Protein AF-A0A917AVE2-F1 (afdb_monomer_lite)

Secondary structure (DSSP, 8-state):
-HHHHHHHHHHHHHHHHHHHHHHHHHHHHHTSGGG-HHHHHHHHHHHHHHHTT--HHHHHHHHHHTTPPPHHHHHHHHHHHHHHHHHHHHHHHHHHHHHHHHHHHHHHHHHHHHHHHHHHH--

Organism: NCBI:txid1882340

Structure (mmCIF, N/CA/C/O backbone):
data_AF-A0A917AVE2-F1
#
_entry.id   AF-A0A917AVE2-F1
#
loop_
_atom_site.group_PDB
_atom_site.id
_atom_site.type_symbol
_atom_site.label_atom_id
_atom_site.label_alt_id
_atom_site.label_comp_id
_atom_site.label_asym_id
_atom_site.label_entity_id
_atom_site.label_seq_id
_atom_site.pdbx_PDB_ins_code
_atom_site.Cartn_x
_atom_site.Cartn_y
_atom_site.Cartn_z
_atom_site.occupancy
_atom_site.B_iso_or_equiv
_atom_site.auth_seq_id
_atom_site.auth_comp_id
_atom_site.auth_asym_id
_atom_site.auth_atom_id
_atom_site.pdbx_PDB_model_num
ATOM 1 N N . MET A 1 1 ? 19.309 -3.762 -35.428 1.00 60.41 1 MET A N 1
ATOM 2 C CA . MET A 1 1 ? 18.307 -2.823 -34.878 1.00 60.41 1 MET A CA 1
ATOM 3 C C . MET A 1 1 ? 17.114 -3.533 -34.236 1.00 60.41 1 MET A C 1
ATOM 5 O O . MET A 1 1 ? 16.800 -3.189 -33.106 1.00 60.41 1 MET A O 1
ATOM 9 N N . GLU A 1 2 ? 16.520 -4.572 -34.843 1.00 75.50 2 GLU A N 1
ATOM 10 C CA . GLU A 1 2 ? 15.311 -5.233 -34.291 1.00 75.50 2 GLU A CA 1
ATOM 11 C C . GLU A 1 2 ? 15.420 -5.747 -32.840 1.00 75.50 2 GLU A C 1
ATOM 13 O O . GLU A 1 2 ? 14.455 -5.687 -32.081 1.00 75.50 2 GLU A O 1
ATOM 18 N N . LEU A 1 3 ? 16.589 -6.245 -32.415 1.00 78.88 3 LEU A N 1
ATOM 19 C CA . LEU A 1 3 ? 16.766 -6.767 -31.053 1.00 78.88 3 LEU A CA 1
ATOM 20 C C . LEU A 1 3 ? 16.677 -5.660 -29.984 1.00 78.88 3 LEU A C 1
ATOM 22 O O . LEU A 1 3 ? 16.080 -5.866 -28.930 1.00 78.88 3 LEU A O 1
ATOM 26 N N . GLN A 1 4 ? 17.257 -4.485 -30.249 1.00 76.06 4 GLN A N 1
ATOM 27 C CA . GLN A 1 4 ? 17.245 -3.356 -29.310 1.00 76.06 4 GLN A CA 1
ATOM 28 C C . GLN A 1 4 ? 15.845 -2.763 -29.169 1.00 76.06 4 GLN A C 1
ATOM 30 O O . GLN A 1 4 ? 15.414 -2.459 -28.058 1.00 76.06 4 GLN A O 1
ATOM 35 N N . GLU A 1 5 ? 15.116 -2.667 -30.276 1.00 81.25 5 GLU A N 1
ATOM 36 C CA . GLU A 1 5 ? 13.738 -2.188 -30.288 1.00 81.25 5 GLU A CA 1
ATOM 37 C C . GLU A 1 5 ? 12.806 -3.133 -29.513 1.00 81.25 5 GLU A C 1
ATOM 39 O O . GLU A 1 5 ? 12.059 -2.690 -28.638 1.00 81.25 5 GLU A O 1
ATOM 44 N N . ARG A 1 6 ? 12.935 -4.453 -29.722 1.00 85.38 6 ARG A N 1
ATOM 45 C CA . ARG A 1 6 ? 12.196 -5.469 -28.950 1.00 85.38 6 ARG A CA 1
ATOM 46 C C . ARG A 1 6 ? 12.490 -5.398 -27.450 1.00 85.38 6 ARG A C 1
ATOM 48 O O . ARG A 1 6 ? 11.574 -5.522 -26.638 1.00 85.38 6 ARG A O 1
ATOM 55 N N . LEU A 1 7 ? 13.750 -5.180 -27.065 1.00 83.31 7 LEU A N 1
ATOM 56 C CA . LEU A 1 7 ? 14.134 -5.009 -25.659 1.00 83.31 7 LEU A CA 1
ATOM 57 C C . LEU A 1 7 ? 13.533 -3.735 -25.056 1.00 83.31 7 LEU A C 1
ATOM 59 O O . LEU A 1 7 ? 13.028 -3.774 -23.932 1.00 83.31 7 LEU A O 1
ATOM 63 N N . HIS A 1 8 ? 13.541 -2.628 -25.799 1.00 78.50 8 HIS A N 1
ATOM 64 C CA . HIS A 1 8 ? 12.954 -1.367 -25.355 1.00 78.50 8 HIS A CA 1
ATOM 65 C C . HIS A 1 8 ? 11.438 -1.498 -25.148 1.00 78.50 8 HIS A C 1
ATOM 67 O O . HIS A 1 8 ? 10.930 -1.163 -24.076 1.00 78.50 8 HIS A O 1
ATOM 73 N N . GLN A 1 9 ? 10.729 -2.084 -26.116 1.00 85.44 9 GLN A N 1
ATOM 74 C CA . GLN A 1 9 ? 9.292 -2.356 -26.018 1.00 85.44 9 GLN A CA 1
ATOM 75 C C . GLN A 1 9 ? 8.963 -3.289 -24.839 1.00 85.44 9 GLN A C 1
ATOM 77 O O . GLN A 1 9 ? 8.035 -3.024 -24.072 1.00 85.44 9 GLN A O 1
ATOM 82 N N . ALA A 1 10 ? 9.748 -4.351 -24.627 1.00 87.38 10 ALA A N 1
ATOM 83 C CA . ALA A 1 10 ? 9.548 -5.273 -23.508 1.00 87.38 10 ALA A CA 1
ATOM 84 C C . ALA A 1 10 ? 9.765 -4.601 -22.138 1.00 87.38 10 ALA A C 1
ATOM 86 O O . ALA A 1 10 ? 9.005 -4.847 -21.192 1.00 87.38 10 ALA A O 1
ATOM 87 N N . LEU A 1 11 ? 10.777 -3.734 -22.019 1.00 84.31 11 LEU A N 1
ATOM 88 C CA . LEU A 1 11 ? 11.040 -2.959 -20.804 1.00 84.31 11 LEU A CA 1
ATOM 89 C C . LEU A 1 11 ? 9.912 -1.964 -20.522 1.00 84.31 11 LEU A C 1
ATOM 91 O O . LEU A 1 11 ? 9.415 -1.931 -19.394 1.00 84.31 11 LEU A O 1
ATOM 95 N N . GLN A 1 12 ? 9.459 -1.226 -21.538 1.00 84.81 12 GLN A N 1
ATOM 96 C CA . GLN A 1 12 ? 8.326 -0.307 -21.423 1.00 84.81 12 GLN A CA 1
ATOM 97 C C . GLN A 1 12 ? 7.041 -1.035 -21.004 1.00 84.81 12 GLN A C 1
ATOM 99 O O . GLN A 1 12 ? 6.377 -0.622 -20.052 1.00 84.81 12 GLN A O 1
ATOM 104 N N . ALA A 1 13 ? 6.719 -2.170 -21.632 1.00 89.81 13 ALA A N 1
ATOM 105 C CA . ALA A 1 13 ? 5.548 -2.970 -21.273 1.00 89.81 13 ALA A CA 1
ATOM 106 C C . ALA A 1 13 ? 5.606 -3.453 -19.815 1.00 89.81 13 ALA A C 1
ATOM 108 O O . ALA A 1 13 ? 4.611 -3.415 -19.084 1.00 89.81 13 ALA A O 1
ATOM 109 N N . ARG A 1 14 ? 6.785 -3.883 -19.354 1.00 90.06 14 ARG A N 1
ATOM 110 C CA . ARG A 1 14 ? 6.995 -4.305 -17.964 1.00 90.06 14 ARG A CA 1
ATOM 111 C C . ARG A 1 14 ? 6.859 -3.140 -16.982 1.00 90.06 14 ARG A C 1
ATOM 113 O O . ARG A 1 14 ? 6.301 -3.332 -15.901 1.00 90.06 14 ARG A O 1
ATOM 120 N N . LEU A 1 15 ? 7.331 -1.957 -17.353 1.00 88.56 15 LEU A N 1
AT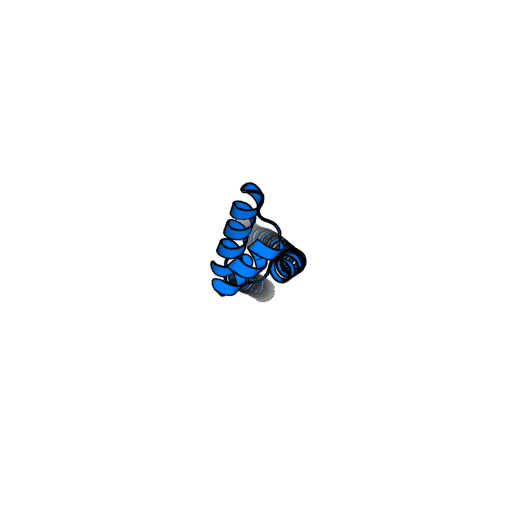OM 121 C CA . LEU A 1 15 ? 7.222 -0.747 -16.547 1.00 88.56 15 LEU A CA 1
ATOM 122 C C . LEU A 1 15 ? 5.762 -0.295 -16.415 1.00 88.56 15 LEU A C 1
ATOM 124 O O . LEU A 1 15 ? 5.292 -0.056 -15.302 1.00 88.56 15 LEU A O 1
ATOM 128 N N . ASN A 1 16 ? 5.011 -0.301 -17.516 1.00 91.19 16 ASN A N 1
ATOM 129 C CA . ASN A 1 16 ? 3.581 0.005 -17.518 1.00 91.19 16 ASN A CA 1
ATOM 130 C C . ASN A 1 16 ? 2.795 -0.954 -16.615 1.00 91.19 16 ASN A C 1
ATOM 132 O O . ASN A 1 16 ? 2.018 -0.501 -15.781 1.00 91.19 16 ASN A O 1
ATOM 136 N N . ARG A 1 17 ? 3.080 -2.265 -16.661 1.00 92.69 17 ARG A N 1
ATOM 137 C CA . ARG A 1 17 ? 2.470 -3.241 -15.734 1.00 92.69 17 ARG A CA 1
ATOM 138 C C . ARG A 1 17 ? 2.750 -2.921 -14.263 1.00 92.69 17 ARG A C 1
ATOM 140 O O . ARG A 1 17 ? 1.875 -3.101 -13.417 1.00 92.69 17 ARG A O 1
ATOM 147 N N . LEU A 1 18 ? 3.959 -2.458 -13.935 1.00 90.06 18 LEU A N 1
ATOM 148 C CA . LEU A 1 18 ? 4.290 -2.046 -12.568 1.00 90.06 18 LEU A CA 1
ATOM 149 C C . LEU A 1 18 ? 3.530 -0.781 -12.156 1.00 90.06 18 LEU A C 1
ATOM 151 O O . LEU A 1 18 ? 3.060 -0.727 -11.021 1.00 90.06 18 LEU A O 1
ATOM 155 N N . ARG A 1 19 ? 3.369 0.195 -13.059 1.00 91.50 19 ARG A N 1
ATOM 156 C CA . ARG A 1 19 ? 2.577 1.413 -12.815 1.00 91.50 19 ARG A CA 1
ATOM 157 C C . ARG A 1 19 ? 1.100 1.088 -12.591 1.00 91.50 19 ARG A C 1
ATOM 159 O O . ARG A 1 19 ? 0.554 1.502 -11.575 1.00 91.50 19 ARG A O 1
ATOM 166 N N . THR A 1 20 ? 0.493 0.254 -13.435 1.00 93.50 20 THR A N 1
ATOM 167 C CA . THR A 1 20 ? -0.886 -0.225 -13.234 1.00 93.50 20 THR A CA 1
ATOM 168 C C . THR A 1 20 ? -1.035 -0.962 -11.902 1.00 93.50 20 THR A C 1
ATOM 170 O O . THR A 1 20 ? -1.978 -0.725 -11.154 1.00 93.50 20 THR A O 1
ATOM 173 N N . SER A 1 21 ? -0.073 -1.823 -11.543 1.00 90.38 21 SER A N 1
ATOM 174 C CA . SER A 1 21 ? -0.109 -2.500 -10.242 1.00 90.38 21 SER A CA 1
ATOM 175 C C . SER A 1 21 ? 0.072 -1.541 -9.065 1.00 90.38 21 SER A C 1
ATOM 177 O O . SER A 1 21 ? -0.424 -1.849 -7.982 1.00 90.38 21 SER A O 1
ATOM 179 N N . LEU A 1 22 ? 0.817 -0.444 -9.229 1.00 91.12 22 LEU A N 1
ATOM 180 C CA . LEU A 1 22 ? 0.953 0.582 -8.200 1.00 91.12 22 LEU A CA 1
ATOM 181 C C . LEU A 1 22 ? -0.372 1.318 -8.012 1.00 91.12 22 LEU A C 1
ATOM 183 O O . LEU A 1 22 ? -0.807 1.467 -6.875 1.00 91.12 22 LEU A O 1
ATOM 187 N N . GLN A 1 23 ? -1.017 1.705 -9.113 1.00 91.19 23 GLN A N 1
ATOM 188 C CA . GLN A 1 23 ? -2.313 2.374 -9.105 1.00 91.19 23 GLN A CA 1
ATOM 189 C C . GLN A 1 23 ? -3.378 1.512 -8.418 1.00 91.19 23 GLN A C 1
ATOM 191 O O . GLN A 1 23 ? -3.992 1.965 -7.465 1.00 91.19 23 GLN A O 1
ATOM 196 N N . ALA A 1 24 ? -3.497 0.233 -8.783 1.00 89.38 24 ALA A N 1
ATOM 197 C CA . ALA A 1 24 ? -4.451 -0.677 -8.144 1.00 89.38 24 ALA A CA 1
ATOM 198 C C . ALA A 1 24 ? -4.181 -0.890 -6.639 1.00 89.38 24 ALA A C 1
ATOM 200 O O . ALA A 1 24 ? -5.093 -1.175 -5.865 1.00 89.38 24 ALA A O 1
ATOM 201 N N . VAL A 1 25 ? -2.920 -0.804 -6.196 1.00 87.44 25 VAL A N 1
ATOM 202 C CA . VAL A 1 25 ? -2.588 -0.840 -4.761 1.00 87.44 25 VAL A CA 1
ATOM 203 C C . VAL A 1 25 ? -2.953 0.480 -4.089 1.00 87.44 25 VAL A C 1
ATOM 205 O O . VAL A 1 25 ? -3.414 0.446 -2.954 1.00 87.44 25 VAL A O 1
ATOM 208 N N . GLN A 1 26 ? -2.769 1.613 -4.767 1.00 84.25 26 GLN A N 1
ATOM 209 C CA . GLN A 1 26 ? -3.148 2.923 -4.248 1.00 84.25 26 GLN A CA 1
ATOM 210 C C . GLN A 1 26 ? -4.670 3.048 -4.128 1.00 84.25 26 GLN A C 1
ATOM 212 O O . GLN A 1 26 ? -5.141 3.381 -3.054 1.00 84.25 26 GLN A O 1
ATOM 217 N N . GLU A 1 27 ? -5.438 2.614 -5.127 1.00 86.25 27 GLU A N 1
ATOM 218 C CA . GLU A 1 27 ? -6.905 2.552 -5.057 1.00 86.25 27 GLU A CA 1
ATOM 219 C C . GLU A 1 27 ? -7.386 1.683 -3.883 1.00 86.25 27 GLU A C 1
ATOM 221 O O . GLU A 1 27 ? -8.301 2.061 -3.160 1.00 86.25 27 GLU A O 1
ATOM 226 N N . LYS A 1 28 ? -6.727 0.545 -3.621 1.00 84.19 28 LYS A N 1
ATOM 227 C CA . LYS A 1 28 ? -7.027 -0.302 -2.451 1.00 84.19 28 LYS A CA 1
ATOM 228 C C . LYS A 1 28 ? -6.666 0.339 -1.116 1.00 84.19 28 LYS A C 1
ATOM 230 O O . LYS A 1 28 ? -7.263 -0.029 -0.111 1.00 84.19 28 LYS A O 1
ATOM 235 N N . ILE A 1 29 ? -5.665 1.216 -1.092 1.00 81.62 29 ILE A N 1
ATOM 236 C CA . ILE A 1 29 ? -5.309 2.018 0.082 1.00 81.62 29 ILE A CA 1
ATOM 237 C C . ILE A 1 29 ? -6.370 3.108 0.275 1.00 81.62 29 ILE A C 1
ATOM 239 O O . ILE A 1 29 ? -6.889 3.253 1.375 1.00 81.62 29 ILE A O 1
ATOM 243 N N . ASP A 1 30 ? -6.749 3.806 -0.793 1.00 77.94 30 ASP A N 1
ATOM 244 C CA . ASP A 1 30 ? -7.707 4.914 -0.751 1.00 77.94 30 ASP A CA 1
ATOM 245 C C . ASP A 1 30 ? -9.113 4.434 -0.355 1.00 77.94 30 ASP A C 1
ATOM 247 O O . ASP A 1 30 ? -9.787 5.077 0.444 1.00 77.94 30 ASP A O 1
ATOM 251 N N . GLN A 1 31 ? -9.525 3.259 -0.844 1.00 76.94 31 GLN A N 1
ATOM 252 C CA . GLN A 1 31 ? -10.797 2.602 -0.510 1.00 76.94 31 GLN A CA 1
ATOM 253 C C . GLN A 1 31 ? -10.753 1.804 0.803 1.00 76.94 31 GLN A C 1
ATOM 255 O O . GLN A 1 31 ? -11.743 1.177 1.189 1.00 76.94 31 GLN A O 1
ATOM 260 N N . HIS A 1 32 ? -9.607 1.736 1.483 1.00 69.44 32 HIS A N 1
ATOM 261 C CA . HIS A 1 32 ? -9.505 0.935 2.693 1.00 69.44 32 HIS A CA 1
ATOM 262 C C . HIS A 1 32 ? -10.307 1.582 3.826 1.00 69.44 32 HIS A C 1
ATOM 264 O O . HIS A 1 32 ? -10.119 2.750 4.143 1.00 69.44 32 HIS A O 1
ATOM 270 N N . LEU A 1 33 ? -11.121 0.790 4.525 1.00 59.31 33 LEU A N 1
ATOM 271 C CA . LEU A 1 33 ? -11.974 1.235 5.639 1.00 59.31 33 LEU A CA 1
ATOM 272 C C . LEU A 1 33 ? -11.249 1.923 6.814 1.00 59.31 33 LEU A C 1
ATOM 274 O O . LEU A 1 33 ? -11.919 2.447 7.689 1.00 59.31 33 LEU A O 1
ATOM 278 N N . PHE A 1 34 ? -9.916 1.940 6.869 1.00 59.56 34 PHE A N 1
ATOM 279 C CA . PHE A 1 34 ? -9.198 2.784 7.841 1.00 59.56 34 PHE A CA 1
ATOM 280 C C . PHE A 1 34 ? -9.292 4.285 7.500 1.00 59.56 34 PHE A C 1
ATOM 282 O O . PHE A 1 34 ? -9.092 5.114 8.374 1.00 59.56 34 PHE A O 1
ATOM 289 N N . ASN A 1 35 ? -9.631 4.619 6.251 1.00 56.38 35 ASN A N 1
ATOM 290 C CA . ASN A 1 35 ? -10.055 5.951 5.812 1.00 56.38 35 ASN A CA 1
ATOM 291 C C . ASN A 1 35 ? -11.584 6.140 5.900 1.00 56.38 35 ASN A C 1
ATOM 293 O O . ASN A 1 35 ? -12.095 7.169 5.470 1.00 56.38 35 ASN A O 1
ATOM 297 N N . SER A 1 36 ? -12.340 5.147 6.387 1.00 66.19 36 SER A N 1
ATOM 298 C CA . SER A 1 36 ? -13.793 5.273 6.518 1.00 66.19 36 SER A CA 1
ATOM 299 C C . SER A 1 36 ? -14.116 6.123 7.735 1.00 66.19 36 SER A C 1
ATOM 301 O O . SER A 1 36 ? -13.838 5.703 8.858 1.00 66.19 36 SER A O 1
ATOM 303 N N . GLU A 1 37 ? -14.805 7.241 7.518 1.00 65.44 37 GLU A N 1
ATOM 304 C CA . GLU A 1 37 ? -15.253 8.160 8.572 1.00 65.44 37 GLU A CA 1
ATOM 305 C C . GLU A 1 37 ? -15.950 7.429 9.728 1.00 65.44 37 GLU A C 1
ATOM 307 O O . GLU A 1 37 ? -15.681 7.717 10.883 1.00 65.44 37 GLU A O 1
ATOM 312 N N . GLN A 1 38 ? -16.756 6.397 9.449 1.00 68.56 38 GLN A N 1
ATOM 313 C CA . GLN A 1 38 ? -17.423 5.606 10.495 1.00 68.56 38 GLN A CA 1
ATOM 314 C C . GLN A 1 38 ? -16.468 4.910 11.478 1.00 68.56 38 GLN A C 1
ATOM 316 O O . GLN A 1 38 ? -16.798 4.778 12.654 1.00 68.56 38 GLN A O 1
ATOM 321 N N . VAL A 1 39 ? -15.308 4.433 11.015 1.00 67.62 39 VAL A N 1
ATOM 322 C CA . VAL A 1 39 ? -14.331 3.748 11.878 1.00 67.62 39 VAL A CA 1
ATOM 323 C C . VAL A 1 39 ? -13.568 4.776 12.703 1.00 67.62 39 VAL A C 1
ATOM 325 O O . VAL A 1 39 ? -13.409 4.579 13.904 1.00 67.62 39 VAL A O 1
ATOM 328 N N . THR A 1 40 ? -13.180 5.894 12.085 1.00 70.00 40 THR A N 1
ATOM 329 C CA . THR A 1 40 ? -12.532 7.022 12.765 1.00 70.00 40 THR A CA 1
ATOM 330 C C . THR A 1 40 ? -13.450 7.634 13.822 1.00 70.00 40 THR A C 1
ATOM 332 O O . THR A 1 40 ? -13.064 7.711 14.980 1.00 70.00 40 THR A O 1
ATOM 335 N N . CYS A 1 41 ? -14.706 7.939 13.482 1.00 74.88 41 CYS A N 1
ATOM 336 C CA . CYS A 1 41 ? -15.692 8.469 14.426 1.00 74.88 41 CYS A CA 1
ATOM 337 C C . CYS A 1 41 ? -15.956 7.521 15.600 1.00 74.88 41 CYS A C 1
ATOM 339 O O . CYS A 1 41 ? -16.129 7.978 16.726 1.00 74.88 41 CYS A O 1
ATOM 341 N N . ALA A 1 42 ? -15.992 6.209 15.360 1.00 74.38 42 ALA A N 1
ATOM 342 C CA . ALA A 1 42 ? -16.189 5.231 16.423 1.00 74.38 42 ALA A CA 1
ATOM 343 C C . ALA A 1 42 ? -14.955 5.099 17.336 1.00 74.38 42 ALA A C 1
ATOM 345 O O . ALA A 1 42 ? -15.118 4.959 18.547 1.00 74.38 42 ALA A O 1
ATOM 346 N N . GLN A 1 43 ? -13.739 5.187 16.781 1.00 74.50 43 GLN A N 1
ATOM 347 C CA . GLN A 1 43 ? -12.494 5.220 17.559 1.00 74.50 43 GLN A CA 1
ATOM 348 C C . GLN A 1 43 ? -12.370 6.495 18.392 1.00 74.50 43 GLN A C 1
ATOM 350 O O . GLN A 1 43 ? -12.135 6.400 19.594 1.00 74.50 43 GLN A O 1
ATOM 355 N N . ASP A 1 44 ? -12.584 7.661 17.784 1.00 80.81 44 ASP A N 1
ATOM 356 C CA . ASP A 1 44 ? -12.505 8.954 18.469 1.00 80.81 44 ASP A CA 1
ATOM 357 C C . ASP A 1 44 ? -13.551 9.040 19.589 1.00 80.81 44 ASP A C 1
ATOM 359 O O . ASP A 1 44 ? -13.260 9.509 20.690 1.00 80.81 44 ASP A O 1
ATOM 363 N N . TYR A 1 45 ? -14.760 8.522 19.340 1.00 81.19 45 TYR A N 1
ATOM 364 C CA . TYR A 1 45 ? -15.813 8.469 20.349 1.00 81.19 45 TYR A CA 1
ATOM 365 C C . TYR A 1 45 ? -15.459 7.557 21.524 1.00 81.19 45 TYR A C 1
ATOM 367 O O . TYR A 1 45 ? -15.570 7.970 22.678 1.00 81.19 45 TYR A O 1
ATOM 375 N N . ALA A 1 46 ? -15.017 6.331 21.236 1.00 77.62 46 ALA A N 1
ATOM 376 C CA . ALA A 1 46 ? -14.600 5.386 22.263 1.00 77.62 46 ALA A CA 1
ATOM 377 C C . ALA A 1 46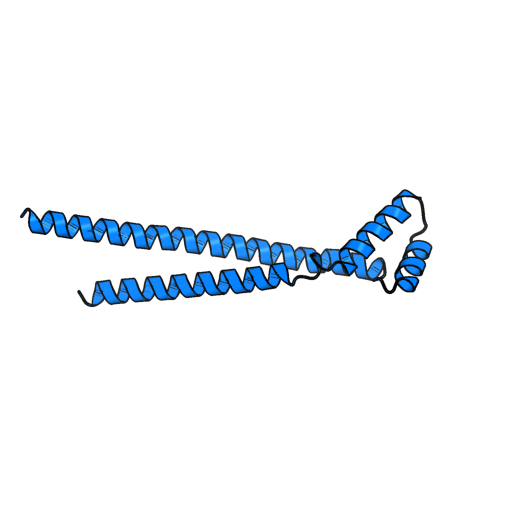 ? -13.455 5.954 23.114 1.00 77.62 46 ALA A C 1
ATOM 379 O O . ALA A 1 46 ? -13.519 5.894 24.338 1.00 77.62 46 ALA A O 1
ATOM 380 N N . GLN A 1 47 ? -12.458 6.567 22.473 1.00 80.56 47 GLN A N 1
ATOM 381 C CA . GLN A 1 47 ? -11.303 7.154 23.147 1.00 80.56 47 GLN A CA 1
ATOM 382 C C . GLN A 1 47 ? -11.684 8.368 24.011 1.00 80.56 47 GLN A C 1
ATOM 384 O O . GLN A 1 47 ? -11.155 8.525 25.111 1.00 80.56 47 GLN A O 1
ATOM 389 N N . GLY A 1 48 ? -12.629 9.199 23.557 1.00 81.94 48 GLY A N 1
ATOM 390 C CA . GLY A 1 48 ? -13.166 10.307 24.351 1.00 81.94 48 GLY A CA 1
ATOM 391 C C . GLY A 1 48 ? -13.904 9.829 25.604 1.00 81.94 48 GLY A C 1
ATOM 392 O O . GLY A 1 48 ? -13.648 10.318 26.700 1.00 81.94 48 GLY A O 1
ATOM 393 N N . ARG A 1 49 ? -14.763 8.813 25.469 1.00 83.88 49 ARG A N 1
ATOM 394 C CA . ARG A 1 49 ? -15.522 8.256 26.602 1.00 83.88 49 ARG A CA 1
ATOM 395 C C . ARG A 1 49 ? -14.640 7.473 27.575 1.00 83.88 49 ARG A C 1
ATOM 397 O O . ARG A 1 49 ? -14.860 7.540 28.781 1.00 83.88 49 ARG A O 1
ATOM 404 N N . GLU A 1 50 ? -13.617 6.781 27.080 1.00 82.06 50 GLU A N 1
ATOM 405 C CA . GLU A 1 50 ? -12.616 6.115 27.920 1.00 82.06 50 GLU A CA 1
ATOM 406 C C . GLU A 1 50 ? -11.812 7.133 28.747 1.00 82.06 50 GLU A C 1
ATOM 408 O O . GLU A 1 50 ? -11.606 6.926 29.943 1.00 82.06 50 GLU A O 1
ATOM 413 N N . ALA A 1 51 ? -11.438 8.277 28.160 1.00 83.06 51 ALA A N 1
ATOM 414 C CA . ALA A 1 51 ? -10.772 9.368 28.880 1.00 83.06 51 ALA A CA 1
ATOM 415 C C . ALA A 1 51 ? -11.661 10.010 29.966 1.00 83.06 51 ALA A C 1
ATOM 417 O O . ALA A 1 51 ? -11.150 10.502 30.971 1.00 83.06 51 ALA A O 1
ATOM 418 N N . GLU A 1 52 ? -12.984 9.966 29.793 1.00 86.38 52 GLU A N 1
ATOM 419 C CA . GLU A 1 52 ? -13.983 10.381 30.788 1.00 86.38 52 GLU A CA 1
ATOM 420 C C . GLU A 1 52 ? -14.252 9.309 31.864 1.00 86.38 52 GLU A C 1
ATOM 422 O O . GLU A 1 52 ? -15.047 9.531 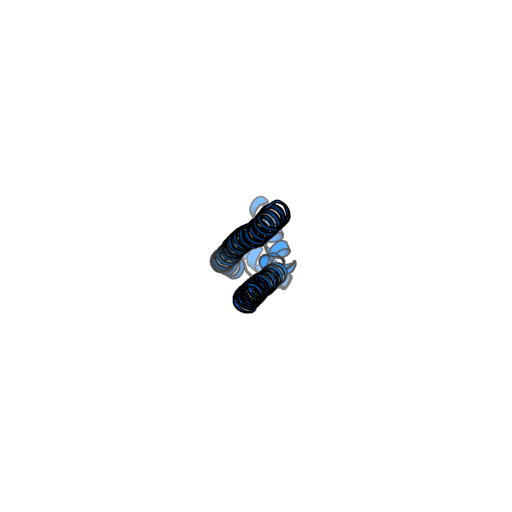32.778 1.00 86.38 52 GLU A O 1
ATOM 427 N N . GLY A 1 53 ? -13.595 8.147 31.783 1.00 83.31 53 GLY A N 1
ATOM 428 C CA . GLY A 1 53 ? -13.756 7.043 32.729 1.00 83.31 53 GLY A CA 1
ATOM 429 C C . GLY A 1 53 ? -15.023 6.211 32.512 1.00 83.31 53 GLY A C 1
ATOM 430 O O . GLY A 1 53 ? -15.454 5.509 33.428 1.00 83.31 53 GLY A O 1
ATOM 431 N N . ALA A 1 54 ? -15.642 6.283 31.329 1.00 83.88 54 ALA A N 1
ATOM 432 C CA . ALA A 1 54 ? -16.815 5.477 31.018 1.00 83.88 54 ALA A CA 1
ATOM 433 C C . ALA A 1 54 ? -16.465 3.982 30.968 1.00 83.88 54 ALA A C 1
ATOM 435 O O . ALA A 1 54 ? -15.442 3.574 30.416 1.00 83.88 54 ALA A O 1
ATOM 436 N N . ALA A 1 55 ? -17.352 3.151 31.518 1.00 85.38 55 ALA A N 1
ATOM 437 C CA . ALA A 1 55 ? -17.200 1.706 31.453 1.00 85.38 55 ALA A CA 1
ATOM 438 C C . ALA A 1 55 ? -17.341 1.207 29.999 1.00 85.38 55 ALA A C 1
ATOM 440 O O . ALA A 1 55 ? -18.170 1.736 29.249 1.00 85.38 55 ALA A O 1
ATOM 441 N N . PRO A 1 56 ? -16.606 0.153 29.599 1.00 77.38 56 PRO A N 1
ATOM 442 C CA . PRO A 1 56 ? -16.658 -0.390 28.242 1.00 77.38 56 PRO A CA 1
ATOM 443 C C . PRO A 1 56 ? -18.074 -0.760 27.780 1.00 77.38 56 PRO A C 1
ATOM 445 O O . PRO A 1 56 ? -18.413 -0.562 26.619 1.00 77.38 56 PRO A O 1
ATOM 448 N N . GLU A 1 57 ? -18.922 -1.257 28.683 1.00 84.31 57 GLU A N 1
ATOM 449 C CA . GLU A 1 57 ? -20.314 -1.621 28.378 1.00 84.31 57 GLU A CA 1
ATOM 450 C C . GLU A 1 57 ? -21.166 -0.399 28.009 1.00 84.31 57 GLU A C 1
ATOM 452 O O . GLU A 1 57 ? -21.986 -0.465 27.092 1.00 84.31 57 GLU A O 1
ATOM 457 N N . THR A 1 58 ? -20.934 0.727 28.688 1.00 83.06 58 THR A N 1
ATOM 458 C CA . THR A 1 58 ? -21.607 2.004 28.432 1.00 83.06 58 THR A CA 1
ATOM 459 C C . THR A 1 58 ? -21.197 2.567 27.077 1.00 83.06 58 THR A C 1
ATOM 461 O O . THR A 1 58 ? -22.048 2.978 26.292 1.00 83.06 58 THR A O 1
ATOM 464 N N . ILE A 1 59 ? -19.901 2.512 26.759 1.00 82.12 59 ILE A N 1
ATOM 465 C CA . ILE A 1 59 ? -19.373 2.930 25.455 1.00 82.12 59 ILE A CA 1
ATOM 466 C C . ILE A 1 59 ? -19.974 2.068 24.336 1.00 82.12 59 ILE A C 1
ATOM 468 O O . ILE A 1 59 ? -20.365 2.589 23.295 1.00 82.12 59 ILE A O 1
ATOM 472 N N . ASP A 1 60 ? -20.099 0.756 24.549 1.00 81.88 60 ASP A N 1
ATOM 473 C CA . ASP A 1 60 ? -20.638 -0.168 23.547 1.00 81.88 60 ASP A CA 1
ATOM 474 C C . ASP A 1 60 ? -22.134 0.046 23.272 1.00 81.88 60 ASP A C 1
ATOM 476 O O . ASP A 1 60 ? -22.580 -0.060 22.125 1.00 81.88 60 ASP A O 1
ATOM 480 N N . ALA A 1 61 ? -22.910 0.373 24.311 1.00 84.06 61 ALA A N 1
ATOM 481 C CA . ALA A 1 61 ? -24.315 0.751 24.181 1.00 84.06 61 ALA A CA 1
ATOM 482 C C . ALA A 1 61 ? -24.470 2.066 23.400 1.00 84.06 61 ALA A C 1
ATOM 484 O O . ALA A 1 61 ? -25.242 2.132 22.447 1.00 84.06 61 ALA A O 1
ATOM 485 N N . GLU A 1 62 ? -23.670 3.080 23.730 1.00 84.31 62 GLU A N 1
ATOM 486 C CA . GLU A 1 62 ? -23.702 4.380 23.055 1.00 84.31 62 GLU A CA 1
ATOM 487 C C . GLU A 1 62 ? -23.234 4.310 21.594 1.00 84.31 62 GLU A C 1
ATOM 489 O O . GLU A 1 62 ? -23.795 4.978 20.724 1.00 84.31 62 GLU A O 1
ATOM 494 N N . LEU A 1 63 ? -22.225 3.484 21.297 1.00 83.25 63 LEU A N 1
ATOM 495 C CA . LEU A 1 63 ? -21.803 3.203 19.924 1.00 83.25 63 LEU A CA 1
ATOM 496 C C . LEU A 1 63 ? -22.941 2.547 19.135 1.00 83.25 63 LEU A C 1
ATOM 498 O O . LEU A 1 63 ? -23.209 2.942 18.000 1.00 83.25 63 LEU A O 1
ATOM 502 N N . ARG A 1 64 ? -23.651 1.591 19.743 1.00 84.56 64 ARG A N 1
ATOM 503 C CA . ARG A 1 64 ? -24.777 0.896 19.110 1.00 84.56 64 ARG A CA 1
ATOM 504 C C . ARG A 1 64 ? -25.947 1.834 18.817 1.00 84.56 64 ARG A C 1
ATOM 506 O O . ARG A 1 64 ? -26.472 1.785 17.706 1.00 84.56 64 ARG A O 1
ATOM 513 N N . ASP A 1 65 ? -26.292 2.714 19.752 1.00 85.50 65 ASP A N 1
ATOM 514 C CA . ASP A 1 65 ? -27.345 3.725 19.572 1.00 85.50 65 ASP A CA 1
ATOM 515 C C . ASP A 1 65 ? -27.013 4.718 18.450 1.00 85.50 65 ASP A C 1
ATOM 517 O O . ASP A 1 65 ? -27.901 5.218 17.761 1.00 85.50 65 ASP A O 1
ATOM 521 N N . ARG A 1 66 ? -25.721 4.959 18.202 1.00 81.38 66 ARG A N 1
ATOM 522 C CA . ARG A 1 66 ? -25.230 5.807 17.105 1.00 81.38 66 ARG A CA 1
ATOM 523 C C . ARG A 1 66 ? -25.092 5.073 15.769 1.00 81.38 66 ARG A C 1
ATOM 525 O O . ARG A 1 66 ? -24.629 5.666 14.798 1.00 81.38 66 ARG A O 1
ATOM 532 N N . GLY A 1 67 ? -25.452 3.789 15.705 1.00 78.88 67 GLY A N 1
ATOM 533 C CA . GLY A 1 67 ? -25.238 2.952 14.521 1.00 78.88 67 GLY A CA 1
ATOM 534 C C . GLY A 1 67 ? -23.757 2.697 14.212 1.00 78.88 67 GLY A C 1
ATOM 535 O O . GLY A 1 67 ? -23.416 2.333 13.086 1.00 78.88 67 GLY A O 1
ATOM 536 N N . LEU A 1 68 ? -22.874 2.898 15.195 1.00 79.38 68 LEU A N 1
ATOM 537 C CA . LEU A 1 68 ? -21.432 2.715 15.080 1.00 79.38 68 LEU A CA 1
ATOM 538 C C . LEU A 1 68 ? -21.018 1.287 15.497 1.00 79.38 68 LEU A C 1
ATOM 540 O O . LEU A 1 68 ? -21.740 0.601 16.228 1.00 79.38 68 LEU A O 1
ATOM 544 N N . PRO A 1 69 ? -19.861 0.788 15.026 1.00 74.50 69 PRO A N 1
ATOM 545 C CA . PRO A 1 69 ? -19.366 -0.535 15.398 1.00 74.50 69 PRO A CA 1
ATOM 546 C C . PRO A 1 69 ? -19.063 -0.635 16.902 1.00 74.50 69 PRO A C 1
ATOM 548 O O . PRO A 1 69 ? -18.524 0.300 17.483 1.00 74.50 69 PRO A O 1
ATOM 551 N N . SER A 1 70 ? -19.338 -1.795 17.507 1.00 78.44 70 SER A N 1
ATOM 552 C CA . SER A 1 70 ? -18.991 -2.098 18.905 1.00 78.44 70 SER A CA 1
ATOM 553 C C . SER A 1 70 ? -17.478 -2.152 19.144 1.00 78.44 70 SER A C 1
ATOM 555 O O . SER A 1 70 ? -16.723 -2.498 18.237 1.00 78.44 70 SER A O 1
ATOM 557 N N . LEU A 1 71 ? -17.026 -1.928 20.377 1.00 75.56 71 LEU A N 1
ATOM 558 C CA . LEU A 1 71 ? -15.630 -1.996 20.824 1.00 75.56 71 LEU A CA 1
ATOM 559 C C . LEU A 1 71 ? -14.947 -3.320 20.467 1.00 75.56 71 LEU A C 1
ATOM 561 O O . LEU A 1 71 ? -13.820 -3.325 19.979 1.00 75.56 71 LEU A O 1
ATOM 565 N N . GLN A 1 72 ? -15.627 -4.456 20.638 1.00 72.44 72 GLN A N 1
ATOM 566 C CA . GLN A 1 72 ? -15.076 -5.763 20.250 1.00 72.44 72 GLN A CA 1
ATOM 567 C C . GLN A 1 72 ? -14.894 -5.880 18.731 1.00 72.44 72 GLN A C 1
ATOM 569 O O . GLN A 1 72 ? -13.882 -6.406 18.258 1.00 72.44 72 GLN A O 1
ATOM 574 N N . ARG A 1 73 ? -15.846 -5.352 17.945 1.00 68.25 73 ARG A N 1
ATOM 575 C CA . ARG A 1 73 ? -15.706 -5.275 16.485 1.00 68.25 73 ARG A CA 1
ATOM 576 C C . ARG A 1 73 ? -14.617 -4.289 16.081 1.00 68.25 73 ARG A C 1
ATOM 578 O O . ARG A 1 73 ? -13.871 -4.613 15.163 1.00 68.25 73 ARG A O 1
ATOM 585 N N . LEU A 1 74 ? -14.484 -3.152 16.765 1.00 68.69 74 LEU A N 1
ATOM 586 C CA . LEU A 1 74 ? -13.423 -2.167 16.551 1.00 68.69 74 LEU A CA 1
ATOM 587 C C . LEU A 1 74 ? -12.051 -2.774 16.842 1.00 68.69 74 LEU A C 1
ATOM 589 O O . LEU A 1 74 ? -11.164 -2.654 16.005 1.00 68.69 74 LEU A O 1
ATOM 593 N N . GLY A 1 75 ? -11.876 -3.497 17.949 1.00 65.06 75 GLY A N 1
ATOM 594 C CA . GLY A 1 75 ? -10.621 -4.170 18.294 1.00 65.06 75 GLY A CA 1
ATOM 595 C C . GLY A 1 75 ? -10.229 -5.247 17.278 1.00 65.06 75 GLY A C 1
ATOM 596 O O . GLY A 1 75 ? -9.108 -5.245 16.760 1.00 65.06 75 GLY A O 1
ATOM 597 N N . LEU A 1 76 ? -11.173 -6.120 16.907 1.00 69.12 76 LEU A N 1
ATOM 598 C CA . LEU A 1 76 ? -10.947 -7.149 15.888 1.00 69.12 76 LEU A CA 1
ATOM 599 C C . LEU A 1 76 ? -10.644 -6.526 14.516 1.00 69.12 76 LEU A C 1
ATOM 601 O O . LEU A 1 76 ? -9.727 -6.962 13.814 1.00 69.12 76 LEU A O 1
ATOM 605 N N . TRP A 1 77 ? -11.381 -5.487 14.121 1.00 66.88 77 TRP A N 1
ATOM 606 C CA . TRP A 1 77 ? -11.132 -4.763 12.876 1.00 66.88 77 TRP A CA 1
ATOM 607 C C . TRP A 1 77 ? -9.789 -4.057 12.889 1.00 66.88 77 TRP A C 1
ATOM 609 O O . TRP A 1 77 ? -9.075 -4.146 11.897 1.00 66.88 77 TRP A O 1
ATOM 619 N N . THR A 1 78 ? -9.414 -3.422 13.991 1.00 65.94 78 THR A N 1
ATOM 620 C CA . THR A 1 78 ? -8.138 -2.719 14.123 1.00 65.94 78 THR A CA 1
ATOM 621 C C . THR A 1 78 ? -6.979 -3.685 13.904 1.00 65.94 78 THR A C 1
ATOM 623 O O . THR A 1 78 ? -6.173 -3.471 13.001 1.00 65.94 78 THR A O 1
ATOM 626 N N . LEU A 1 79 ? -6.945 -4.812 14.623 1.00 64.06 79 LEU A N 1
ATOM 627 C CA . LEU A 1 79 ? -5.856 -5.789 14.517 1.00 64.06 79 LEU A CA 1
ATOM 628 C C . LEU A 1 79 ? -5.782 -6.446 13.131 1.00 64.06 79 LEU A C 1
ATOM 630 O O . LEU A 1 79 ? -4.724 -6.469 12.502 1.00 64.06 79 LEU A O 1
ATOM 634 N N . THR A 1 80 ? -6.909 -6.942 12.613 1.00 64.88 80 THR A N 1
ATOM 635 C CA . THR A 1 80 ? -6.922 -7.672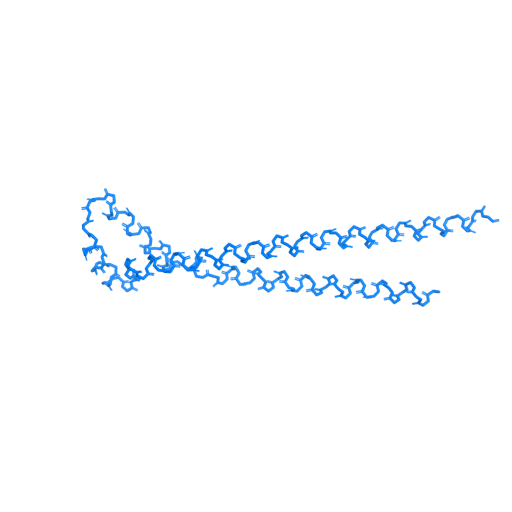 11.332 1.00 64.88 80 THR A CA 1
ATOM 636 C C . THR A 1 80 ? -6.661 -6.738 10.143 1.00 64.88 80 THR A C 1
ATOM 638 O O . THR A 1 80 ? -6.006 -7.118 9.169 1.00 64.88 80 THR A O 1
ATOM 641 N N . ARG A 1 81 ? -7.127 -5.482 10.213 1.00 66.19 81 ARG A N 1
ATOM 642 C CA . ARG A 1 81 ? -6.961 -4.495 9.134 1.00 66.19 81 ARG A CA 1
ATOM 643 C C . ARG A 1 81 ? -5.619 -3.775 9.186 1.00 66.19 81 ARG A C 1
ATOM 645 O O . ARG A 1 81 ? -5.124 -3.413 8.124 1.00 66.19 81 ARG A O 1
ATOM 652 N N . MET A 1 82 ? -4.984 -3.627 10.352 1.00 64.75 82 MET A N 1
ATOM 653 C CA . MET A 1 82 ? -3.611 -3.110 10.453 1.00 64.75 82 MET A CA 1
ATOM 654 C C . MET A 1 82 ? -2.613 -3.999 9.706 1.00 64.75 82 MET A C 1
ATOM 656 O O . MET A 1 82 ? -1.719 -3.486 9.034 1.00 64.75 82 MET A O 1
ATOM 660 N N . VAL A 1 83 ? -2.797 -5.323 9.744 1.00 67.62 83 VAL A N 1
ATOM 661 C CA . VAL A 1 83 ? -1.960 -6.266 8.984 1.00 67.62 83 VAL A CA 1
ATOM 662 C C . VAL A 1 83 ? -2.159 -6.088 7.474 1.00 67.62 83 VAL A C 1
ATOM 664 O O . VAL A 1 83 ? -1.182 -6.014 6.725 1.00 67.62 83 VAL A O 1
ATOM 667 N N . GLY A 1 84 ? -3.410 -5.953 7.017 1.00 72.31 84 GLY A N 1
ATOM 668 C CA . GLY A 1 84 ? -3.733 -5.674 5.612 1.00 72.31 84 GLY A CA 1
ATOM 669 C C . GLY A 1 84 ? -3.190 -4.324 5.132 1.00 72.31 84 GLY A C 1
ATOM 670 O O . GLY A 1 84 ? -2.590 -4.238 4.060 1.00 72.31 84 GLY A O 1
ATOM 671 N N . TRP A 1 85 ? -3.315 -3.291 5.962 1.00 73.75 85 TRP A N 1
ATOM 672 C CA . TRP A 1 85 ? -2.785 -1.950 5.721 1.00 73.75 85 TRP A CA 1
ATOM 673 C C . TRP A 1 85 ? -1.259 -1.947 5.623 1.00 73.75 85 TRP A C 1
ATOM 675 O O . TRP A 1 85 ? -0.686 -1.452 4.649 1.00 73.75 85 TRP A O 1
ATOM 685 N N . TRP A 1 86 ? -0.586 -2.586 6.582 1.00 76.12 86 TRP A N 1
ATOM 686 C CA . TRP A 1 86 ? 0.865 -2.743 6.571 1.00 76.12 86 TRP A CA 1
ATOM 687 C C . TRP A 1 86 ? 1.336 -3.494 5.325 1.00 76.12 86 TRP A C 1
ATOM 689 O O . TRP A 1 86 ? 2.290 -3.073 4.664 1.00 76.12 86 TRP A O 1
ATOM 699 N N . TRP A 1 87 ? 0.633 -4.562 4.941 1.00 83.31 87 TRP A N 1
ATOM 700 C CA . TRP A 1 87 ? 0.940 -5.312 3.729 1.00 83.31 87 TRP A CA 1
ATOM 701 C C . TRP A 1 87 ? 0.753 -4.476 2.455 1.00 83.31 87 TRP A C 1
ATOM 703 O O . TRP A 1 87 ? 1.636 -4.488 1.593 1.00 83.31 87 TRP A O 1
ATOM 713 N N . LEU A 1 88 ? -0.333 -3.703 2.340 1.00 84.31 88 LEU A N 1
ATOM 714 C CA . LEU A 1 88 ? -0.581 -2.800 1.208 1.00 84.31 88 LEU A CA 1
ATOM 715 C C . LEU A 1 88 ? 0.506 -1.724 1.097 1.00 84.31 88 LEU A C 1
ATOM 717 O O . LEU A 1 88 ? 1.071 -1.527 0.019 1.00 84.31 88 LEU A O 1
ATOM 721 N N . HIS A 1 89 ? 0.882 -1.093 2.209 1.00 83.38 89 HIS A N 1
ATOM 722 C CA . HIS A 1 89 ? 1.953 -0.097 2.235 1.00 83.38 89 HIS A CA 1
ATOM 723 C C . HIS A 1 89 ? 3.324 -0.697 1.907 1.00 83.38 89 HIS A C 1
ATOM 725 O O . HIS A 1 89 ? 4.105 -0.099 1.159 1.00 83.38 89 HIS A O 1
ATOM 731 N N . ASN A 1 90 ? 3.628 -1.894 2.412 1.00 83.50 90 ASN A N 1
ATOM 732 C CA . ASN A 1 90 ? 4.877 -2.579 2.095 1.00 83.50 90 ASN A CA 1
ATOM 733 C C . ASN A 1 90 ? 4.914 -3.002 0.614 1.00 83.50 90 ASN A C 1
ATOM 735 O O . ASN A 1 90 ? 5.930 -2.841 -0.071 1.00 83.50 90 ASN A O 1
ATOM 739 N N . ARG A 1 91 ? 3.775 -3.449 0.069 1.00 87.69 91 ARG A N 1
ATOM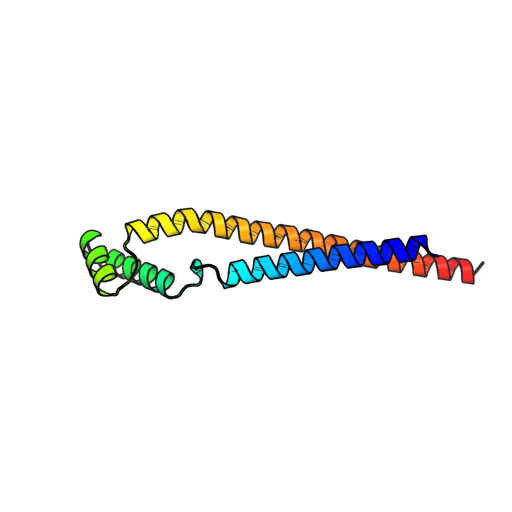 740 C CA . ARG A 1 91 ? 3.608 -3.747 -1.358 1.00 87.69 91 ARG A CA 1
ATOM 741 C C . ARG A 1 91 ? 3.779 -2.493 -2.219 1.00 87.69 91 ARG A C 1
ATOM 743 O O . ARG A 1 91 ? 4.519 -2.560 -3.202 1.00 87.69 91 ARG A O 1
ATOM 750 N N . ARG A 1 92 ? 3.205 -1.350 -1.823 1.00 89.81 92 ARG A N 1
ATOM 751 C CA . ARG A 1 92 ? 3.400 -0.043 -2.479 1.00 89.81 92 ARG A CA 1
ATOM 752 C C . ARG A 1 92 ? 4.883 0.321 -2.547 1.00 89.81 92 ARG A C 1
ATOM 754 O O . ARG A 1 92 ? 5.412 0.530 -3.637 1.00 89.81 92 ARG A O 1
ATOM 761 N N . ARG A 1 93 ? 5.581 0.284 -1.403 1.00 87.56 93 ARG A N 1
ATOM 762 C CA . ARG A 1 93 ? 7.029 0.561 -1.314 1.00 87.56 93 ARG A CA 1
ATOM 763 C C . ARG A 1 93 ? 7.843 -0.379 -2.204 1.00 87.56 93 ARG A C 1
ATOM 765 O O . ARG A 1 93 ? 8.768 0.054 -2.889 1.00 87.56 93 ARG A O 1
ATOM 772 N N . ARG A 1 94 ? 7.506 -1.673 -2.232 1.00 91.94 94 ARG A N 1
ATOM 773 C CA . ARG A 1 94 ? 8.193 -2.664 -3.075 1.00 91.94 94 ARG A CA 1
ATOM 774 C C . ARG A 1 94 ? 7.999 -2.380 -4.568 1.00 91.94 94 ARG A C 1
ATOM 776 O O . ARG A 1 94 ? 8.965 -2.508 -5.318 1.00 91.94 94 ARG A O 1
ATOM 783 N N . ILE A 1 95 ? 6.792 -2.008 -4.999 1.00 88.94 95 ILE A N 1
ATOM 784 C CA . ILE A 1 95 ? 6.503 -1.674 -6.403 1.00 88.94 95 ILE A CA 1
ATOM 785 C C . ILE A 1 95 ? 7.215 -0.378 -6.803 1.00 88.94 95 ILE A C 1
ATOM 787 O O . ILE A 1 95 ? 7.903 -0.376 -7.820 1.00 88.94 95 ILE A O 1
ATOM 791 N N . GLN A 1 96 ? 7.165 0.666 -5.971 1.00 89.69 96 GLN A N 1
ATOM 792 C CA . GLN A 1 96 ? 7.889 1.924 -6.203 1.00 89.69 96 GLN A CA 1
ATOM 793 C C . GLN A 1 96 ? 9.392 1.685 -6.396 1.00 89.69 96 GLN A C 1
ATOM 795 O O . GLN A 1 96 ? 9.953 2.079 -7.412 1.00 89.69 96 GLN A O 1
ATOM 800 N N . ARG A 1 97 ? 10.033 0.910 -5.507 1.00 91.56 97 ARG A N 1
ATOM 801 C CA . ARG A 1 97 ? 11.456 0.540 -5.652 1.00 91.56 97 ARG A CA 1
ATOM 802 C C . ARG A 1 97 ? 11.764 -0.252 -6.923 1.00 91.56 97 ARG A C 1
ATOM 804 O O . ARG A 1 97 ? 12.916 -0.289 -7.352 1.00 91.56 97 ARG A O 1
ATOM 811 N N . ARG A 1 98 ? 10.797 -0.993 -7.471 1.00 89.94 98 ARG A N 1
ATOM 812 C CA . ARG A 1 98 ? 10.973 -1.720 -8.739 1.00 89.94 98 ARG A CA 1
ATOM 813 C C . ARG A 1 98 ? 10.847 -0.775 -9.927 1.00 89.94 98 ARG A C 1
ATOM 815 O O . ARG A 1 98 ? 11.648 -0.907 -10.841 1.00 89.94 98 ARG A O 1
ATOM 822 N N . ILE A 1 99 ? 9.905 0.166 -9.884 1.00 90.44 99 ILE A N 1
ATOM 823 C CA . ILE A 1 99 ? 9.740 1.207 -10.904 1.00 90.44 99 ILE A CA 1
ATOM 824 C C . ILE A 1 99 ? 11.006 2.062 -10.984 1.00 90.44 99 ILE A C 1
ATOM 826 O O . ILE A 1 99 ? 11.627 2.074 -12.037 1.00 90.44 99 ILE A O 1
ATOM 830 N N . SER A 1 100 ? 11.484 2.622 -9.866 1.00 90.50 100 SER A N 1
ATOM 831 C CA . SER A 1 100 ? 12.691 3.466 -9.861 1.00 90.50 100 SER A CA 1
ATOM 832 C C . SER A 1 100 ? 13.919 2.754 -10.433 1.00 90.50 100 SER A C 1
ATOM 834 O O . SER A 1 100 ? 14.688 3.339 -11.185 1.00 90.50 100 SER A O 1
ATOM 836 N N . ARG A 1 101 ? 14.098 1.463 -10.119 1.00 90.25 101 ARG A N 1
ATOM 837 C CA . ARG A 1 101 ? 15.186 0.660 -10.699 1.00 90.25 101 ARG A CA 1
ATOM 838 C C . ARG A 1 101 ? 15.025 0.452 -12.202 1.00 90.25 101 ARG A C 1
ATOM 840 O O . ARG A 1 101 ? 16.021 0.415 -12.910 1.00 90.25 101 ARG A O 1
ATOM 847 N N . MET A 1 102 ? 13.797 0.280 -12.685 1.00 86.44 102 MET A N 1
ATOM 848 C CA . MET A 1 102 ? 13.539 0.114 -14.114 1.00 86.44 102 MET A CA 1
ATOM 849 C C . MET A 1 102 ? 13.696 1.421 -14.889 1.00 86.44 102 MET A C 1
ATOM 851 O O . MET A 1 102 ? 14.285 1.380 -15.962 1.00 86.44 102 MET A O 1
ATOM 855 N N . ASP A 1 103 ? 13.242 2.550 -14.341 1.00 86.00 103 ASP A N 1
ATOM 856 C CA . ASP A 1 103 ? 13.450 3.871 -14.946 1.00 86.00 103 ASP A CA 1
ATOM 857 C C . ASP A 1 103 ? 14.954 4.150 -15.130 1.00 86.00 103 ASP A C 1
ATOM 859 O O . ASP A 1 103 ? 15.385 4.480 -16.232 1.00 86.00 103 ASP A O 1
ATOM 863 N N . LEU A 1 104 ? 15.773 3.888 -14.099 1.00 86.12 104 LEU A N 1
ATOM 864 C CA . LEU A 1 104 ? 17.234 4.043 -14.174 1.00 86.12 104 LEU A CA 1
ATOM 865 C C . LEU A 1 104 ? 17.874 3.167 -15.262 1.00 86.12 104 LEU A C 1
ATOM 867 O O . LEU A 1 104 ? 18.743 3.631 -15.995 1.00 86.12 104 LEU A O 1
ATOM 871 N N . LEU A 1 105 ? 17.443 1.908 -15.390 1.00 82.56 105 LEU A N 1
ATOM 872 C CA . LEU A 1 105 ? 17.971 0.996 -16.411 1.00 82.56 105 LEU A CA 1
ATOM 873 C C . LEU A 1 105 ? 17.602 1.437 -17.831 1.00 82.56 105 LEU A C 1
ATOM 875 O O . LEU A 1 105 ? 18.429 1.336 -18.734 1.00 82.56 105 LEU A O 1
ATOM 879 N N . VAL A 1 106 ? 16.374 1.921 -18.038 1.00 79.44 106 VAL A N 1
ATOM 880 C CA . VAL A 1 106 ? 15.936 2.449 -19.339 1.00 79.44 106 VAL A CA 1
ATOM 881 C C . VAL A 1 106 ? 16.765 3.674 -19.717 1.00 79.44 106 VAL A C 1
ATOM 883 O O . VAL A 1 106 ? 17.256 3.762 -20.843 1.00 79.44 106 VAL A O 1
ATOM 886 N N . GLU A 1 107 ? 16.972 4.584 -18.769 1.00 84.12 107 GLU A N 1
ATOM 887 C CA . GLU A 1 107 ? 17.759 5.793 -18.985 1.00 84.12 107 GLU A CA 1
ATOM 888 C C . GLU A 1 107 ? 19.233 5.475 -19.277 1.00 84.12 107 GLU A C 1
ATOM 890 O O . GLU A 1 107 ? 19.832 6.033 -20.196 1.00 84.12 107 GLU A O 1
ATOM 895 N N . GLU A 1 108 ? 19.826 4.529 -18.548 1.00 86.12 108 GLU A N 1
ATOM 896 C CA . GLU A 1 108 ? 21.216 4.131 -18.763 1.00 86.12 108 GLU A CA 1
ATOM 897 C C . GLU A 1 108 ? 21.426 3.452 -20.125 1.00 86.12 108 GLU A C 1
ATOM 899 O O . GLU A 1 108 ? 22.425 3.720 -20.800 1.00 86.12 108 GLU A O 1
ATOM 904 N N . LEU A 1 109 ? 20.478 2.621 -20.569 1.00 80.56 109 LEU A N 1
ATOM 905 C CA . LEU A 1 109 ? 20.511 2.026 -21.907 1.00 80.56 109 LEU A CA 1
ATOM 906 C C . LEU A 1 109 ? 20.421 3.093 -23.004 1.00 80.56 109 LEU A C 1
ATOM 908 O O . LEU A 1 109 ? 21.190 3.026 -23.963 1.00 80.56 109 LEU A O 1
ATOM 912 N N . ALA A 1 110 ? 19.556 4.097 -22.836 1.00 79.25 110 ALA A N 1
ATOM 913 C CA . ALA A 1 110 ? 19.458 5.221 -23.765 1.00 79.25 110 ALA A CA 1
ATOM 914 C C . ALA A 1 110 ? 20.783 6.000 -23.843 1.00 79.25 110 ALA A C 1
ATOM 916 O O . ALA A 1 110 ? 21.318 6.211 -24.930 1.00 79.25 110 ALA A O 1
ATOM 917 N N . ARG A 1 111 ? 21.392 6.325 -22.692 1.00 84.25 111 ARG A N 1
ATOM 918 C CA . ARG A 1 111 ? 22.697 7.010 -22.644 1.00 84.25 111 ARG A CA 1
ATOM 919 C C . ARG A 1 111 ? 23.812 6.202 -23.316 1.00 84.25 111 ARG A C 1
ATOM 921 O O . ARG A 1 111 ? 24.680 6.780 -23.969 1.00 84.25 111 ARG A O 1
ATOM 928 N N . ARG A 1 112 ? 23.835 4.875 -23.141 1.00 81.81 112 ARG A N 1
ATOM 929 C CA . ARG A 1 112 ? 24.842 3.996 -23.768 1.00 81.81 112 ARG A CA 1
ATOM 930 C C . ARG A 1 112 ? 24.671 3.916 -25.284 1.00 81.81 112 ARG A C 1
ATOM 932 O O . ARG A 1 112 ? 25.684 3.924 -25.977 1.00 81.81 112 ARG A O 1
ATOM 939 N N . ALA A 1 113 ? 23.433 3.885 -25.778 1.00 77.31 113 ALA A N 1
ATOM 940 C CA . ALA A 1 113 ? 23.142 3.923 -27.209 1.00 77.31 113 ALA A CA 1
ATOM 941 C C . ALA A 1 113 ? 23.659 5.225 -27.846 1.00 77.31 113 ALA A C 1
ATOM 943 O O . ALA A 1 113 ? 24.486 5.162 -28.752 1.00 77.31 113 ALA A O 1
ATOM 944 N N . SER A 1 114 ? 23.322 6.388 -27.274 1.00 77.81 114 SER A N 1
ATOM 945 C CA . SER A 1 114 ? 23.795 7.686 -27.785 1.00 77.81 114 SER A CA 1
ATOM 946 C C . SER A 1 114 ? 25.325 7.819 -27.771 1.00 77.81 114 SER A C 1
ATOM 948 O O . SER A 1 114 ? 25.918 8.398 -28.675 1.00 77.81 114 SER A O 1
ATOM 950 N N . ARG A 1 115 ? 26.009 7.252 -26.764 1.00 80.12 115 ARG A N 1
ATOM 951 C CA . ARG A 1 115 ? 27.485 7.230 -26.723 1.00 80.12 115 ARG A CA 1
ATOM 952 C C . ARG A 1 115 ? 28.102 6.329 -27.792 1.00 80.12 115 ARG A C 1
ATOM 954 O O . ARG A 1 115 ? 29.202 6.623 -28.251 1.00 80.12 115 ARG A O 1
ATOM 961 N N . ALA A 1 116 ? 27.451 5.219 -28.135 1.00 75.75 116 ALA A N 1
ATOM 962 C CA . ALA A 1 116 ? 27.923 4.326 -29.188 1.00 75.75 116 ALA A CA 1
ATOM 963 C C . ALA A 1 116 ? 27.787 4.990 -30.565 1.00 75.75 116 ALA A C 1
ATOM 965 O O . ALA A 1 116 ? 28.749 4.975 -31.326 1.00 75.75 116 ALA A O 1
ATOM 966 N N . GLU A 1 117 ? 26.657 5.654 -30.821 1.00 74.06 117 GLU A N 1
ATOM 967 C CA . GLU A 1 117 ? 26.397 6.410 -32.054 1.00 74.06 117 GLU A CA 1
ATOM 968 C C . GLU A 1 117 ? 27.417 7.541 -32.269 1.00 74.06 117 GLU A C 1
ATOM 970 O O . GLU A 1 117 ? 27.986 7.672 -33.353 1.00 74.06 117 GLU A O 1
ATOM 975 N N . LEU A 1 118 ? 27.735 8.305 -31.217 1.00 68.69 118 LEU A N 1
ATOM 976 C CA . LEU A 1 118 ? 28.760 9.357 -31.273 1.00 68.69 118 LEU A CA 1
ATOM 977 C C . LEU A 1 118 ? 30.163 8.808 -31.568 1.00 68.69 118 LEU A C 1
ATOM 979 O O . LEU A 1 118 ? 30.939 9.446 -32.270 1.00 68.69 118 LEU A O 1
ATOM 983 N N . ARG A 1 119 ? 30.504 7.620 -31.054 1.00 69.25 119 ARG A N 1
ATOM 984 C CA . ARG A 1 119 ? 31.797 6.975 -31.341 1.00 69.25 119 ARG A CA 1
ATOM 985 C C . ARG A 1 119 ? 31.885 6.481 -32.778 1.00 69.25 119 ARG A C 1
ATOM 987 O O . ARG A 1 119 ? 32.942 6.611 -33.377 1.00 69.25 119 ARG A O 1
ATOM 994 N N . THR A 1 120 ? 30.796 5.943 -33.325 1.00 72.44 120 THR A N 1
ATOM 995 C CA . THR A 1 120 ? 30.740 5.523 -34.733 1.00 72.44 120 THR A CA 1
ATOM 996 C C . THR A 1 120 ? 30.709 6.697 -35.707 1.00 72.44 120 THR A C 1
ATOM 998 O O . THR A 1 120 ? 31.118 6.529 -36.842 1.00 72.44 120 THR A O 1
ATOM 1001 N N . ALA A 1 121 ? 30.244 7.876 -35.284 1.00 63.06 121 ALA A N 1
ATOM 1002 C CA . ALA A 1 121 ? 30.241 9.084 -36.113 1.00 63.06 121 ALA A CA 1
ATOM 1003 C C . ALA A 1 121 ? 31.612 9.791 -36.184 1.00 63.06 121 ALA A C 1
ATOM 1005 O O . ALA A 1 121 ? 31.825 10.623 -37.062 1.00 63.06 121 ALA A O 1
ATOM 1006 N N . HIS A 1 122 ? 32.523 9.487 -35.255 1.00 58.31 122 HIS A N 1
ATOM 1007 C CA . HIS A 1 122 ? 33.873 10.061 -35.175 1.00 58.31 122 HIS A CA 1
ATOM 1008 C C . HIS A 1 122 ? 34.992 9.078 -35.568 1.00 58.31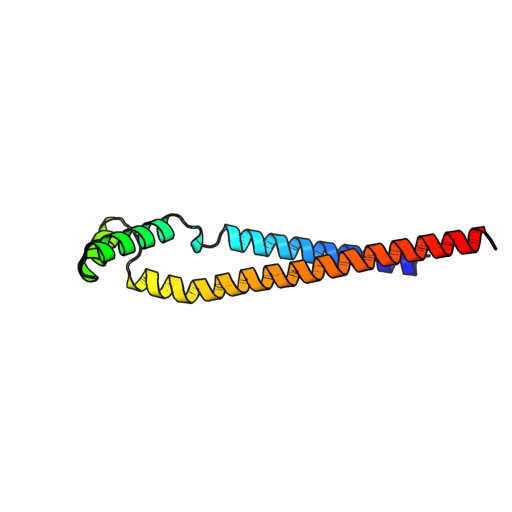 122 HIS A C 1
ATOM 1010 O O . HIS A 1 122 ? 36.165 9.436 -35.454 1.00 58.31 122 HIS A O 1
ATOM 1016 N N . ALA A 1 123 ? 34.640 7.860 -35.987 1.00 54.66 123 ALA A N 1
ATOM 1017 C CA . ALA A 1 123 ? 35.551 6.834 -36.497 1.00 54.66 123 ALA A CA 1
ATOM 1018 C C . ALA A 1 123 ? 35.433 6.745 -38.021 1.00 54.66 123 ALA A C 1
ATOM 1020 O O . ALA A 1 123 ? 36.483 6.543 -38.667 1.00 54.66 123 ALA A O 1
#

pLDDT: mean 79.36, std 9.08, range [54.66, 93.5]

Foldseek 3Di:
DVVVVVVLVVLVVVLVVLVVVLVVLVVCLVPQCVPPPLLVVLVVQLVVCVVVVHDLVRSQVVCVVVVGDRPVVSVVCCVVVVVVNVVSVVSNVVSVVVSVVSVVVSVVVVVVVVVVVVVVVVD

Radius of gyration: 25.66 Å; chains: 1; bounding box: 63×18×69 Å

Sequence (123 aa):
MELQERLHQALQARLNRLRTSLQAVQEKIDQHLFNSEQVTCAQDYAQGREAEGAAPETIDAELRDRGLPSLQRLGLWTLTRMVGWWWLHNRRRRIQRRISRMDLLVEELARRASRAELRTAHA